Protein AF-A0AAX2S0K4-F1 (afdb_monomer_lite)

Structure (mmCIF, N/CA/C/O backbone):
data_AF-A0AAX2S0K4-F1
#
_entry.id   AF-A0AAX2S0K4-F1
#
loop_
_atom_site.group_PDB
_atom_site.id
_atom_site.type_symbol
_atom_site.label_atom_id
_atom_site.label_alt_id
_atom_site.label_comp_id
_atom_site.label_asym_id
_atom_site.label_entity_id
_atom_site.label_seq_id
_atom_site.pdbx_PDB_ins_code
_atom_site.Cartn_x
_atom_site.Cartn_y
_atom_site.Cartn_z
_atom_site.occupancy
_atom_site.B_iso_or_equiv
_atom_site.auth_seq_id
_atom_site.auth_comp_id
_atom_site.auth_asym_id
_atom_site.auth_atom_id
_atom_site.pdbx_PDB_model_num
ATOM 1 N N . MET A 1 1 ? 5.013 8.449 -5.589 1.00 65.12 1 MET A N 1
ATOM 2 C CA . MET A 1 1 ? 6.060 7.745 -4.816 1.00 65.12 1 MET A CA 1
ATOM 3 C C . MET A 1 1 ? 5.694 6.284 -4.596 1.00 65.12 1 MET A C 1
ATOM 5 O O . MET A 1 1 ? 6.467 5.432 -4.996 1.00 65.12 1 MET A O 1
ATOM 9 N N . LEU A 1 2 ? 4.502 5.982 -4.062 1.00 80.25 2 LEU A N 1
ATOM 10 C CA . LEU A 1 2 ? 4.070 4.595 -3.833 1.00 80.25 2 LEU A CA 1
ATOM 11 C C . LEU A 1 2 ? 3.946 3.739 -5.106 1.00 80.25 2 LEU A C 1
ATOM 13 O O . LEU A 1 2 ? 4.142 2.538 -5.011 1.00 80.25 2 LEU A O 1
ATOM 17 N N . CYS A 1 3 ? 3.745 4.326 -6.294 1.00 84.19 3 CYS A N 1
ATOM 18 C CA . CYS A 1 3 ? 3.736 3.575 -7.560 1.00 84.19 3 CYS A CA 1
ATOM 19 C C . CYS A 1 3 ? 5.020 2.771 -7.805 1.00 84.19 3 CYS A C 1
ATOM 21 O O . CYS A 1 3 ? 4.974 1.762 -8.497 1.00 84.19 3 CYS A O 1
ATOM 23 N N . ALA A 1 4 ? 6.151 3.187 -7.222 1.00 88.62 4 ALA A N 1
ATOM 24 C CA . ALA A 1 4 ? 7.408 2.452 -7.312 1.00 88.62 4 ALA A CA 1
ATOM 25 C C . ALA A 1 4 ? 7.308 1.036 -6.730 1.00 88.62 4 ALA A C 1
ATOM 27 O O . ALA A 1 4 ? 8.080 0.177 -7.136 1.00 88.62 4 ALA A O 1
ATOM 28 N N . ILE A 1 5 ? 6.341 0.770 -5.839 1.00 89.31 5 ILE A N 1
ATOM 29 C CA . ILE A 1 5 ? 6.089 -0.584 -5.345 1.00 89.31 5 ILE A CA 1
ATOM 30 C C . ILE A 1 5 ? 5.730 -1.549 -6.473 1.00 89.31 5 ILE A C 1
ATOM 32 O O . ILE A 1 5 ? 6.006 -2.731 -6.351 1.00 89.31 5 ILE A O 1
ATOM 36 N N . LEU A 1 6 ? 5.109 -1.062 -7.554 1.00 88.88 6 LEU A N 1
ATOM 37 C CA . LEU A 1 6 ? 4.681 -1.892 -8.677 1.00 88.88 6 LEU A CA 1
ATOM 38 C C . LEU A 1 6 ? 5.869 -2.378 -9.509 1.00 88.88 6 LEU A C 1
ATOM 40 O O . LEU A 1 6 ? 5.698 -3.309 -10.280 1.00 88.88 6 LEU A O 1
ATOM 44 N N . SER A 1 7 ? 7.059 -1.809 -9.303 1.00 89.31 7 SER A N 1
ATOM 45 C CA . SER A 1 7 ? 8.316 -2.319 -9.848 1.00 89.31 7 SER A CA 1
ATOM 46 C C . SER A 1 7 ? 8.561 -3.769 -9.429 1.00 89.31 7 SER A C 1
ATOM 48 O O . SER A 1 7 ? 8.190 -4.176 -8.329 1.00 89.31 7 SER A O 1
ATOM 50 N N . ASP A 1 8 ? 9.270 -4.513 -10.269 1.00 89.00 8 ASP A N 1
ATOM 51 C CA . ASP A 1 8 ? 9.814 -5.829 -9.916 1.00 89.00 8 ASP A CA 1
ATOM 52 C C . ASP A 1 8 ? 11.283 -5.748 -9.489 1.00 89.00 8 ASP A C 1
ATOM 54 O O . ASP A 1 8 ? 11.935 -6.761 -9.269 1.00 89.00 8 ASP A O 1
ATOM 58 N N . ASN A 1 9 ? 11.814 -4.532 -9.335 1.00 89.75 9 ASN A N 1
ATOM 59 C CA . ASN A 1 9 ? 13.157 -4.273 -8.838 1.00 89.75 9 ASN A CA 1
ATOM 60 C C . ASN A 1 9 ? 13.122 -3.824 -7.369 1.00 89.75 9 ASN A C 1
ATOM 62 O O . ASN A 1 9 ? 12.701 -2.705 -7.063 1.00 89.75 9 ASN A O 1
ATOM 66 N N . GLU A 1 10 ? 13.643 -4.675 -6.484 1.00 91.25 10 GLU A N 1
ATOM 67 C CA . GLU A 1 10 ? 13.703 -4.453 -5.035 1.00 91.25 10 GLU A CA 1
ATOM 68 C C . GLU A 1 10 ? 14.370 -3.121 -4.658 1.00 91.25 10 GLU A C 1
ATOM 70 O O . GLU A 1 10 ? 13.840 -2.369 -3.845 1.00 91.25 10 GLU A O 1
ATOM 75 N N . SER A 1 11 ? 15.484 -2.768 -5.306 1.00 91.25 11 SER A N 1
ATOM 76 C CA . SER A 1 11 ? 16.217 -1.533 -4.995 1.00 91.25 11 SER A CA 1
ATOM 77 C C . SER A 1 11 ? 15.394 -0.273 -5.279 1.00 91.25 11 SER A C 1
ATOM 79 O O . SER A 1 11 ? 15.467 0.696 -4.523 1.00 91.25 11 SER A O 1
ATOM 81 N N . VAL A 1 12 ? 14.557 -0.294 -6.324 1.00 91.88 12 VAL A N 1
ATOM 82 C CA . VAL A 1 12 ? 13.654 0.816 -6.665 1.00 91.88 12 VAL A CA 1
ATOM 83 C C . VAL A 1 12 ? 12.546 0.936 -5.625 1.00 91.88 12 VAL A C 1
ATOM 85 O O . VAL A 1 12 ? 12.245 2.045 -5.175 1.00 91.88 12 VAL A O 1
ATOM 88 N N . ILE A 1 13 ? 11.966 -0.199 -5.219 1.00 93.94 13 ILE A N 1
ATOM 89 C CA . ILE A 1 13 ? 10.929 -0.244 -4.182 1.00 93.94 13 ILE A CA 1
ATOM 90 C C . ILE A 1 13 ? 11.493 0.309 -2.870 1.00 93.94 13 ILE A C 1
ATOM 92 O O . ILE A 1 13 ? 10.892 1.204 -2.275 1.00 93.94 13 ILE A O 1
ATOM 96 N N . GLU A 1 14 ? 12.660 -0.176 -2.438 1.00 92.62 14 GLU A N 1
ATOM 97 C CA . GLU A 1 14 ? 13.314 0.269 -1.209 1.00 92.62 14 GLU A CA 1
ATOM 98 C C . GLU A 1 14 ? 13.683 1.752 -1.243 1.00 92.62 14 GLU A C 1
ATOM 100 O O . GLU A 1 14 ? 13.409 2.477 -0.283 1.00 92.62 14 GLU A O 1
ATOM 105 N N . ALA A 1 15 ? 14.291 2.218 -2.339 1.00 93.31 15 ALA A N 1
ATOM 106 C CA . ALA A 1 15 ? 14.675 3.615 -2.490 1.00 93.31 15 ALA A CA 1
ATOM 107 C C . ALA A 1 15 ? 13.448 4.523 -2.363 1.00 93.31 15 ALA A C 1
ATOM 109 O O . ALA A 1 15 ? 13.447 5.447 -1.550 1.00 93.31 15 ALA A O 1
ATOM 110 N N . ALA A 1 16 ? 12.369 4.214 -3.086 1.00 92.50 16 ALA A N 1
ATOM 111 C CA . ALA A 1 16 ? 11.129 4.977 -3.016 1.00 92.50 16 ALA A CA 1
ATOM 112 C C . ALA A 1 16 ? 10.448 4.887 -1.642 1.00 92.50 16 ALA A C 1
ATOM 114 O O . ALA A 1 16 ? 9.892 5.879 -1.169 1.00 92.50 16 ALA A O 1
ATOM 115 N N . ALA A 1 17 ? 10.500 3.732 -0.973 1.00 93.62 17 ALA A N 1
ATOM 116 C CA . ALA A 1 17 ? 9.942 3.562 0.365 1.00 93.62 17 ALA A CA 1
ATOM 117 C C . ALA A 1 17 ? 10.702 4.374 1.426 1.00 93.62 17 ALA A C 1
ATOM 119 O O . ALA A 1 17 ? 10.087 4.816 2.393 1.00 93.62 17 ALA A O 1
ATOM 120 N N . ARG A 1 18 ? 12.000 4.637 1.231 1.00 94.19 18 ARG A N 1
ATOM 121 C CA . ARG A 1 18 ? 12.835 5.454 2.132 1.00 94.19 18 ARG A CA 1
ATOM 122 C C . ARG A 1 18 ? 12.837 6.950 1.804 1.00 94.19 18 ARG A C 1
ATOM 124 O O . ARG A 1 18 ? 13.390 7.729 2.573 1.00 94.19 18 ARG A O 1
ATOM 131 N N . MET A 1 19 ? 12.244 7.370 0.687 1.00 93.06 19 MET A N 1
ATOM 132 C CA . MET A 1 19 ? 12.249 8.778 0.286 1.00 93.06 19 MET A CA 1
ATOM 133 C C . MET A 1 19 ? 11.512 9.668 1.295 1.00 93.06 19 MET A C 1
ATOM 135 O O . MET A 1 19 ? 10.329 9.475 1.590 1.00 93.06 19 MET A O 1
ATOM 139 N N . GLU A 1 20 ? 12.202 10.712 1.750 1.00 93.31 20 GLU A N 1
ATOM 140 C CA . GLU A 1 20 ? 11.645 11.771 2.583 1.00 93.31 20 GLU A CA 1
ATOM 141 C C . GLU A 1 20 ? 11.519 13.059 1.769 1.00 93.31 20 GLU A C 1
ATOM 143 O O . GLU A 1 20 ? 12.494 13.747 1.480 1.00 93.31 20 GLU A O 1
ATOM 148 N N . THR A 1 21 ? 10.293 13.391 1.372 1.00 92.06 21 THR A N 1
ATOM 149 C CA . THR A 1 21 ? 9.998 14.684 0.739 1.00 92.06 21 THR A CA 1
ATOM 150 C C . THR A 1 21 ? 9.620 15.709 1.802 1.00 92.06 21 THR A C 1
ATOM 152 O O . THR A 1 21 ? 9.088 15.347 2.852 1.00 92.06 21 THR A O 1
ATOM 155 N N . SER A 1 22 ? 9.800 17.001 1.525 1.00 93.19 22 SER A N 1
ATOM 156 C CA . SER A 1 22 ? 9.366 18.061 2.448 1.00 93.19 22 SER A CA 1
ATOM 157 C C . SER A 1 22 ? 7.874 17.950 2.790 1.00 93.19 22 SER A C 1
ATOM 159 O O . SER A 1 22 ? 7.490 18.115 3.943 1.00 93.19 22 SER A O 1
ATOM 161 N N . ALA A 1 23 ? 7.032 17.591 1.813 1.00 91.06 23 ALA A N 1
ATOM 162 C CA . ALA A 1 23 ? 5.605 17.356 2.034 1.00 91.06 23 ALA A CA 1
ATOM 163 C C . ALA A 1 23 ? 5.341 16.189 3.002 1.00 91.06 23 ALA A C 1
ATOM 165 O O . ALA A 1 23 ? 4.481 16.299 3.877 1.00 91.06 23 ALA A O 1
ATOM 166 N N . LEU A 1 24 ? 6.101 15.092 2.880 1.00 93.50 24 LEU A N 1
ATOM 167 C CA . LEU A 1 24 ? 6.015 13.963 3.804 1.00 93.50 24 LEU A CA 1
ATOM 168 C C . LEU A 1 24 ? 6.423 14.380 5.221 1.00 93.50 24 LEU A C 1
ATOM 170 O O . LEU A 1 24 ? 5.674 14.145 6.165 1.00 93.50 24 LEU A O 1
ATOM 174 N N . LEU A 1 25 ? 7.585 15.021 5.364 1.00 94.44 25 LEU A N 1
ATOM 175 C CA . LEU A 1 25 ? 8.130 15.428 6.661 1.00 94.44 25 LEU A CA 1
ATOM 176 C C . LEU A 1 25 ? 7.194 16.386 7.405 1.00 94.44 25 LEU A C 1
ATOM 178 O O . LEU A 1 25 ? 6.974 16.222 8.603 1.00 94.44 25 LEU A O 1
ATOM 182 N N . ASN A 1 26 ? 6.587 17.328 6.684 1.00 94.56 26 ASN A N 1
ATOM 183 C CA . ASN A 1 26 ? 5.679 18.314 7.264 1.00 94.56 26 ASN A CA 1
ATOM 184 C C . ASN A 1 26 ? 4.331 17.713 7.691 1.00 94.56 26 ASN A C 1
ATOM 186 O O . ASN A 1 26 ? 3.698 18.231 8.607 1.00 94.56 26 ASN A O 1
ATOM 190 N N . GLY A 1 27 ? 3.872 16.645 7.029 1.00 94.69 27 GLY A N 1
ATOM 191 C CA . GLY A 1 27 ? 2.526 16.104 7.229 1.00 94.69 27 GLY A CA 1
ATOM 192 C C . GLY A 1 27 ? 2.447 14.761 7.959 1.00 94.69 27 GLY A C 1
ATOM 193 O O . GLY A 1 27 ? 1.377 14.427 8.468 1.00 94.69 27 GLY A O 1
ATOM 194 N N . ARG A 1 28 ? 3.536 13.980 8.050 1.00 95.06 28 ARG A N 1
ATOM 195 C CA . ARG A 1 28 ? 3.484 12.583 8.537 1.00 95.06 28 ARG A CA 1
ATOM 196 C C . ARG A 1 28 ? 2.983 12.412 9.976 1.00 95.06 28 ARG A C 1
ATOM 198 O O . ARG A 1 28 ? 2.498 11.339 10.314 1.00 95.06 28 ARG A O 1
ATOM 205 N N . ASN A 1 29 ? 3.066 13.463 10.793 1.00 94.31 29 ASN A N 1
ATOM 206 C CA . ASN A 1 29 ? 2.627 13.447 12.192 1.00 94.31 29 ASN A CA 1
ATOM 207 C C . ASN A 1 29 ? 1.140 13.801 12.381 1.00 94.31 29 ASN A C 1
ATOM 209 O O . ASN A 1 29 ? 0.615 13.623 13.478 1.00 94.31 29 ASN A O 1
ATOM 213 N N . ASP A 1 30 ? 0.452 14.301 11.348 1.00 97.06 30 ASP A N 1
ATOM 214 C CA . ASP A 1 30 ? -1.002 14.484 11.384 1.00 97.06 30 ASP A CA 1
ATOM 215 C C . ASP A 1 30 ? -1.685 13.218 10.844 1.00 97.06 30 ASP A C 1
ATOM 217 O O . ASP A 1 30 ? -1.669 13.004 9.631 1.00 97.06 30 ASP A O 1
ATOM 221 N N . PRO A 1 31 ? -2.327 12.384 11.687 1.00 96.12 31 PRO A N 1
ATOM 222 C CA . PRO A 1 31 ? -2.884 11.101 11.261 1.00 96.12 31 PRO A CA 1
ATOM 223 C C . PRO A 1 31 ? -3.965 11.215 10.177 1.00 96.12 31 PRO A C 1
ATOM 225 O O . PRO A 1 31 ? -4.221 10.220 9.491 1.00 96.12 31 PRO A O 1
ATOM 228 N N . LYS A 1 32 ? -4.575 12.398 10.005 1.00 96.31 32 LYS A N 1
ATOM 229 C CA . LYS A 1 32 ? -5.594 12.681 8.981 1.00 96.31 32 LYS A CA 1
ATOM 230 C C . LYS A 1 32 ? -5.002 13.105 7.637 1.00 96.31 32 LYS A C 1
ATOM 232 O O . LYS A 1 32 ? -5.736 13.175 6.654 1.00 96.31 32 LYS A O 1
ATOM 237 N N . SER A 1 33 ? -3.714 13.430 7.587 1.00 96.25 33 SER A N 1
ATOM 238 C CA . SER A 1 33 ? -3.092 13.956 6.379 1.00 96.25 33 SER A CA 1
ATOM 239 C C . SER A 1 33 ? -2.813 12.849 5.357 1.00 96.25 33 SER A C 1
ATOM 241 O O . SER A 1 33 ? -2.520 11.698 5.698 1.00 96.25 33 SER A O 1
ATOM 243 N N . ALA A 1 34 ? -2.827 13.218 4.074 1.00 92.88 34 ALA A N 1
ATOM 244 C CA . ALA A 1 34 ? -2.405 12.324 2.996 1.00 92.88 34 ALA A CA 1
ATOM 245 C C . ALA A 1 34 ? -0.934 11.890 3.150 1.00 92.88 34 ALA A C 1
ATOM 247 O O . ALA A 1 34 ? -0.586 10.755 2.834 1.00 92.88 34 ALA A O 1
ATOM 248 N N . ALA A 1 35 ? -0.081 12.766 3.694 1.00 95.50 35 ALA A N 1
ATOM 249 C CA . ALA A 1 35 ? 1.315 12.457 3.988 1.00 95.50 35 ALA A CA 1
ATOM 250 C C . ALA A 1 35 ? 1.447 11.359 5.053 1.00 95.50 35 ALA A C 1
ATOM 252 O O . ALA A 1 35 ? 2.238 10.438 4.878 1.00 95.50 35 ALA A O 1
ATOM 253 N N . ALA A 1 36 ? 0.648 11.398 6.122 1.00 96.44 36 ALA A N 1
ATOM 254 C CA . ALA A 1 36 ? 0.649 10.344 7.132 1.00 96.44 36 ALA A CA 1
ATOM 255 C C . ALA A 1 36 ? 0.092 9.023 6.587 1.00 96.44 36 ALA A C 1
ATOM 257 O O . ALA A 1 36 ? 0.598 7.957 6.931 1.00 96.44 36 ALA A O 1
ATOM 258 N N . PHE A 1 37 ? -0.915 9.074 5.708 1.00 95.38 37 PHE A N 1
ATOM 259 C CA . PHE A 1 37 ? -1.407 7.881 5.014 1.00 95.38 37 PHE A CA 1
ATOM 260 C C . PHE A 1 37 ? -0.331 7.254 4.121 1.00 95.38 37 PHE A C 1
ATOM 262 O O . PHE A 1 37 ? -0.076 6.054 4.212 1.00 95.38 37 PHE A O 1
ATOM 269 N N . GLN A 1 38 ? 0.377 8.073 3.341 1.00 95.19 38 GLN A N 1
ATOM 270 C CA . GLN A 1 38 ? 1.526 7.631 2.554 1.00 95.19 38 GLN A CA 1
ATOM 271 C C . GLN A 1 38 ? 2.646 7.061 3.438 1.00 95.19 38 GLN A C 1
ATOM 273 O O . GLN A 1 38 ? 3.227 6.031 3.098 1.00 95.19 38 GLN A O 1
ATOM 278 N N . TYR A 1 39 ? 2.929 7.696 4.578 1.00 97.38 39 TYR A N 1
ATOM 279 C CA . TYR A 1 39 ? 3.960 7.244 5.510 1.00 97.38 39 TYR A CA 1
ATOM 280 C C . TYR A 1 39 ? 3.659 5.847 6.064 1.00 97.38 39 TYR A C 1
ATOM 282 O O . TYR A 1 39 ? 4.543 4.996 6.096 1.00 97.38 39 TYR A O 1
ATOM 290 N N . ARG A 1 40 ? 2.397 5.553 6.407 1.00 97.88 40 ARG A N 1
ATOM 291 C CA . ARG A 1 40 ? 1.986 4.206 6.846 1.00 97.88 40 ARG A CA 1
ATOM 292 C C . ARG A 1 40 ? 2.265 3.139 5.784 1.00 97.88 40 ARG A C 1
ATOM 294 O O . ARG A 1 40 ? 2.760 2.068 6.123 1.00 97.88 40 ARG A O 1
ATOM 301 N N . PHE A 1 41 ? 2.038 3.441 4.505 1.00 97.69 41 PHE A N 1
ATOM 302 C CA . PHE A 1 41 ? 2.430 2.538 3.419 1.00 97.69 41 PHE A CA 1
ATOM 303 C C . PHE A 1 41 ? 3.946 2.366 3.304 1.00 97.69 41 PHE A C 1
ATOM 305 O O . PHE A 1 41 ? 4.405 1.242 3.131 1.00 97.69 41 PHE A O 1
ATOM 312 N N . GLN A 1 42 ? 4.737 3.435 3.445 1.00 97.44 42 GLN A N 1
ATOM 313 C CA . GLN A 1 42 ? 6.201 3.325 3.462 1.00 97.44 42 GLN A CA 1
ATOM 314 C C . GLN A 1 42 ? 6.684 2.397 4.585 1.00 97.44 42 GLN A C 1
ATOM 316 O O . GLN A 1 42 ? 7.51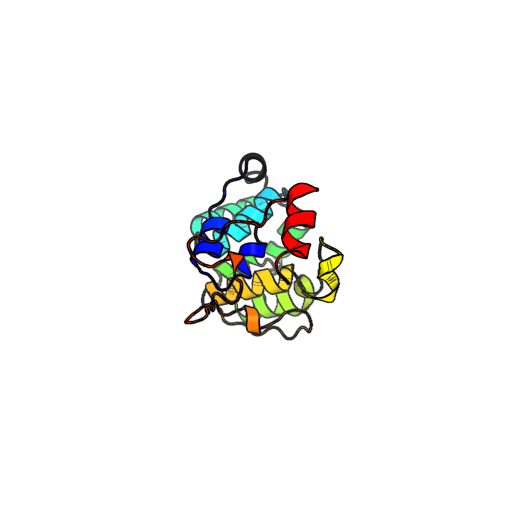0 1.520 4.344 1.00 97.44 42 GLN A O 1
ATOM 321 N N . LEU A 1 43 ? 6.132 2.542 5.793 1.00 98.00 43 LEU A N 1
ATOM 322 C CA . LEU A 1 43 ? 6.450 1.676 6.931 1.00 98.00 43 LEU A CA 1
ATOM 323 C C . LEU A 1 43 ? 6.048 0.220 6.676 1.00 98.00 43 LEU A C 1
ATOM 325 O O . LEU A 1 43 ? 6.837 -0.686 6.948 1.00 98.00 43 LEU A O 1
ATOM 329 N N . ALA A 1 44 ? 4.861 0.001 6.101 1.00 98.25 44 ALA A N 1
ATOM 330 C CA . ALA A 1 44 ? 4.384 -1.326 5.728 1.00 98.25 44 ALA A CA 1
ATOM 331 C C . ALA A 1 44 ? 5.323 -2.006 4.718 1.00 98.25 44 ALA A C 1
ATOM 333 O O . ALA A 1 44 ? 5.696 -3.160 4.932 1.00 98.25 44 ALA A O 1
ATOM 334 N N . ILE A 1 45 ? 5.757 -1.281 3.678 1.00 97.00 45 ILE A N 1
ATOM 335 C CA . ILE A 1 45 ? 6.713 -1.758 2.664 1.00 97.00 45 ILE A CA 1
ATOM 336 C C . ILE A 1 45 ? 8.070 -2.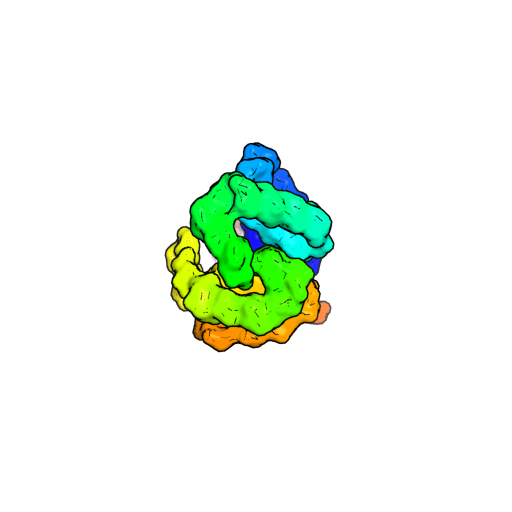094 3.294 1.00 97.00 45 ILE A C 1
ATOM 338 O O . ILE A 1 45 ? 8.669 -3.105 2.940 1.00 97.00 45 ILE A O 1
ATOM 342 N N . MET A 1 46 ? 8.548 -1.264 4.226 1.00 96.31 46 MET A N 1
ATOM 343 C CA . MET A 1 46 ? 9.851 -1.430 4.881 1.00 96.31 46 MET A CA 1
ATOM 344 C C . MET A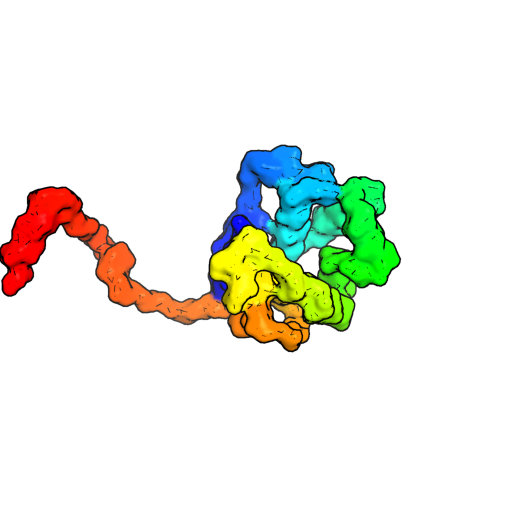 1 46 ? 9.874 -2.465 6.014 1.00 96.31 46 MET A C 1
ATOM 346 O O . MET A 1 46 ? 10.937 -2.698 6.583 1.00 96.31 46 MET A O 1
ATOM 350 N N . GLY A 1 47 ? 8.739 -3.052 6.405 1.00 96.94 47 GLY A N 1
ATOM 351 C CA . GLY A 1 47 ? 8.721 -3.976 7.546 1.00 96.94 47 GLY A CA 1
ATOM 352 C C . GLY A 1 47 ? 8.831 -3.298 8.918 1.00 96.94 47 GLY A C 1
ATOM 353 O O . GLY A 1 47 ? 9.166 -3.954 9.900 1.00 96.94 47 GLY A O 1
ATOM 354 N N . LYS A 1 48 ? 8.593 -1.984 9.009 1.00 98.19 48 LYS A N 1
ATOM 355 C CA . LYS A 1 48 ? 8.771 -1.198 10.242 1.00 98.19 48 LYS A CA 1
ATOM 356 C C . LYS A 1 48 ? 7.539 -1.278 11.144 1.00 98.19 48 LYS A C 1
ATOM 358 O O . LYS A 1 48 ? 6.843 -0.289 11.367 1.00 98.19 48 LYS A O 1
ATOM 363 N N . ASP A 1 49 ? 7.270 -2.470 11.657 1.00 98.50 49 ASP A N 1
ATOM 364 C CA . ASP A 1 49 ? 5.993 -2.792 12.304 1.00 98.50 49 ASP A CA 1
ATOM 365 C C . ASP A 1 49 ? 5.742 -2.015 13.597 1.00 98.50 49 ASP A C 1
ATOM 367 O O . ASP A 1 49 ? 4.628 -1.561 13.825 1.00 98.50 49 ASP A O 1
ATOM 371 N N . GLN A 1 50 ? 6.776 -1.783 14.411 1.00 98.50 50 GLN A N 1
ATOM 372 C CA . GLN A 1 50 ? 6.640 -0.990 15.640 1.00 98.50 50 GLN A CA 1
ATOM 373 C C . GLN A 1 50 ? 6.264 0.470 15.344 1.00 98.50 50 GLN A C 1
ATOM 375 O O . GLN A 1 50 ? 5.395 1.043 16.000 1.00 98.50 50 GLN A O 1
ATOM 380 N N . GLU A 1 51 ? 6.896 1.069 14.331 1.00 98.38 51 GLU A N 1
ATOM 381 C CA . GLU A 1 51 ? 6.579 2.430 13.886 1.00 98.38 51 GLU A CA 1
ATOM 382 C C . GLU A 1 51 ? 5.173 2.485 13.264 1.00 98.38 51 GLU A C 1
ATOM 384 O O . GLU A 1 51 ? 4.437 3.455 13.465 1.00 98.38 51 GLU A O 1
ATOM 389 N N . LEU A 1 52 ? 4.783 1.440 12.525 1.00 98.69 52 LEU A N 1
ATOM 390 C CA . LEU A 1 52 ? 3.459 1.336 11.920 1.00 98.69 52 LEU A CA 1
ATOM 391 C C . LEU A 1 52 ? 2.366 1.204 12.986 1.00 98.69 52 LEU A C 1
ATOM 393 O O . LEU A 1 52 ? 1.371 1.922 12.906 1.00 98.69 52 LEU A O 1
ATOM 397 N N . GLU A 1 53 ? 2.566 0.366 14.004 1.00 98.69 53 GLU A N 1
ATOM 398 C CA . GLU A 1 53 ? 1.643 0.217 15.134 1.00 98.69 53 GLU A CA 1
ATOM 399 C C . GLU A 1 53 ? 1.451 1.553 15.863 1.00 98.69 53 GLU A C 1
ATOM 401 O O . GLU A 1 53 ? 0.321 1.988 16.080 1.00 98.69 53 GLU A O 1
ATOM 406 N N . ALA A 1 54 ? 2.535 2.290 16.134 1.00 98.44 54 ALA A N 1
ATOM 407 C CA . ALA A 1 54 ? 2.443 3.624 16.729 1.00 98.44 54 ALA A CA 1
ATOM 408 C C . ALA A 1 54 ? 1.612 4.599 15.869 1.00 98.44 54 ALA A C 1
ATOM 410 O O . ALA A 1 54 ? 0.826 5.392 16.394 1.00 98.44 54 ALA A O 1
ATOM 411 N N . CYS A 1 55 ? 1.729 4.521 14.539 1.00 98.31 55 CYS A N 1
ATOM 412 C CA . CYS A 1 55 ? 0.884 5.305 13.639 1.00 98.31 55 CYS A CA 1
ATOM 413 C C . CYS A 1 55 ? -0.592 4.877 13.709 1.00 98.31 55 CYS A C 1
ATOM 415 O O . CYS A 1 55 ? -1.473 5.738 13.679 1.00 98.31 55 CYS A O 1
ATOM 417 N N . ILE A 1 56 ? -0.877 3.573 13.796 1.00 98.50 56 ILE A N 1
ATOM 418 C CA . ILE A 1 56 ? -2.242 3.041 13.946 1.00 98.50 56 ILE A CA 1
ATOM 419 C C . ILE A 1 56 ? -2.860 3.535 15.260 1.00 98.50 56 ILE A C 1
ATOM 421 O O . ILE A 1 56 ? -4.010 3.977 15.251 1.00 98.50 56 ILE A O 1
ATOM 425 N N . GLU A 1 57 ? -2.101 3.556 16.358 1.00 98.38 57 GLU A N 1
ATOM 426 C CA . GLU A 1 57 ? -2.544 4.114 17.642 1.00 98.38 57 GLU A CA 1
ATOM 427 C C . GLU A 1 57 ? -2.952 5.588 17.536 1.00 98.38 57 GLU A C 1
ATOM 429 O O . GLU A 1 57 ? -4.006 5.992 18.041 1.00 98.38 57 GLU A O 1
ATOM 434 N N . GLU A 1 58 ? -2.166 6.414 16.844 1.00 98.31 58 GLU A N 1
ATOM 435 C CA . GLU A 1 58 ? -2.526 7.821 16.647 1.00 98.31 58 GLU A CA 1
ATOM 436 C C . GLU A 1 58 ? -3.742 7.988 15.726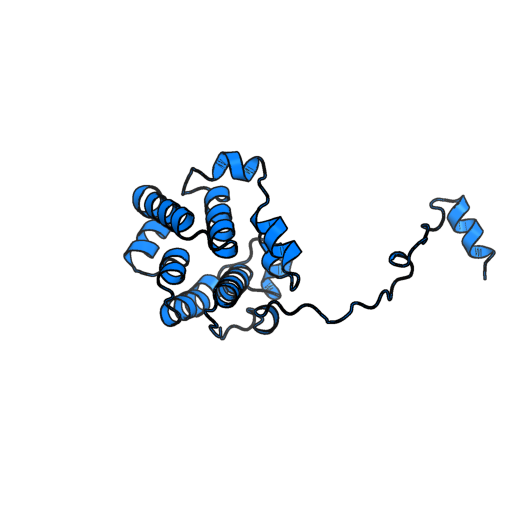 1.00 98.31 58 GLU A C 1
ATOM 438 O O . GLU A 1 58 ? -4.579 8.862 15.973 1.00 98.31 58 GLU A O 1
ATOM 443 N N . VAL A 1 59 ? -3.922 7.120 14.723 1.00 98.31 59 VAL A N 1
ATOM 444 C CA . VAL A 1 59 ? -5.154 7.085 13.916 1.00 98.31 59 VAL A CA 1
ATOM 445 C C . VAL A 1 59 ? -6.353 6.684 14.778 1.00 98.31 59 VAL A C 1
ATOM 447 O O . VAL A 1 59 ? -7.391 7.342 14.699 1.00 98.31 59 VAL A O 1
ATOM 450 N N . ARG A 1 60 ? -6.216 5.688 15.660 1.00 98.06 60 ARG A N 1
ATOM 451 C CA . ARG A 1 60 ? -7.284 5.259 16.577 1.00 98.06 60 ARG A CA 1
ATOM 452 C C . ARG A 1 60 ? -7.749 6.402 17.481 1.00 98.06 60 ARG A C 1
ATOM 454 O O . ARG A 1 60 ? -8.947 6.547 17.707 1.00 98.06 60 ARG A O 1
ATOM 461 N N . LYS A 1 61 ? -6.831 7.253 17.953 1.00 97.56 61 LYS A N 1
ATOM 462 C CA . LYS A 1 61 ? -7.149 8.402 18.823 1.00 97.56 61 LYS A CA 1
ATOM 463 C C . LYS A 1 61 ? -7.653 9.623 18.048 1.00 97.56 61 LYS A C 1
ATOM 465 O O . LYS A 1 61 ? -8.620 10.262 18.457 1.00 97.56 61 LYS A O 1
ATOM 470 N N . LYS A 1 62 ? -6.977 9.985 16.953 1.00 97.56 62 LYS A N 1
ATOM 471 C CA . LYS A 1 62 ? -7.083 11.310 16.309 1.00 97.56 62 LYS A CA 1
ATOM 472 C C . LYS A 1 62 ? -7.320 11.261 14.798 1.00 97.56 62 LYS A C 1
ATOM 474 O O . LYS A 1 62 ? -7.438 12.321 14.191 1.00 97.56 62 LYS A O 1
ATOM 479 N N . GLY A 1 63 ? -7.403 10.081 14.186 1.00 97.19 63 GLY A N 1
ATOM 480 C CA . GLY A 1 63 ? -7.628 9.903 12.747 1.00 97.19 63 GLY A CA 1
ATOM 481 C C . GLY A 1 63 ? -8.989 10.412 12.271 1.00 97.19 63 GLY A C 1
ATOM 482 O O . GLY A 1 63 ? -9.733 11.058 13.016 1.00 97.19 63 GLY A O 1
ATOM 483 N N . THR A 1 64 ? -9.354 10.140 11.019 1.00 97.25 64 THR A N 1
ATOM 484 C CA . THR A 1 64 ? -10.691 10.501 10.523 1.00 97.25 64 THR A CA 1
ATOM 485 C C . THR A 1 64 ? -11.772 9.642 11.193 1.00 97.25 64 THR A C 1
ATOM 487 O O . THR A 1 64 ? -11.484 8.598 11.777 1.00 97.25 64 THR A O 1
ATOM 490 N N . LYS A 1 65 ? -13.046 10.064 11.139 1.00 97.50 65 LYS A N 1
ATOM 491 C CA . LYS A 1 65 ? -14.151 9.240 11.670 1.00 97.50 65 LYS A CA 1
ATOM 492 C C . LYS A 1 65 ? -14.208 7.874 10.971 1.00 97.50 65 LYS A C 1
ATOM 494 O O . LYS A 1 65 ? -14.428 6.872 11.642 1.00 97.50 65 LYS A O 1
ATOM 499 N N . ALA A 1 66 ? -13.993 7.854 9.655 1.00 95.75 66 ALA A N 1
ATOM 500 C CA . ALA A 1 66 ? -14.004 6.638 8.852 1.00 95.75 66 ALA A CA 1
ATOM 501 C C . ALA A 1 66 ? -12.870 5.684 9.249 1.00 95.75 66 ALA A C 1
ATOM 503 O O . ALA A 1 66 ? -13.136 4.508 9.472 1.00 95.75 66 ALA A O 1
ATOM 504 N N . ASP A 1 67 ? -11.646 6.193 9.421 1.00 96.94 67 ASP A N 1
ATOM 505 C CA . ASP A 1 67 ? -10.503 5.357 9.814 1.00 96.94 67 ASP A CA 1
ATOM 506 C C . ASP A 1 67 ? -10.689 4.772 11.213 1.00 96.94 67 ASP A C 1
ATOM 508 O O . ASP A 1 67 ? -10.485 3.580 11.424 1.00 96.94 67 ASP A O 1
ATOM 512 N N . ARG A 1 68 ? -11.138 5.589 12.176 1.00 98.19 68 ARG A N 1
ATOM 513 C CA . ARG A 1 68 ? -11.409 5.106 13.539 1.00 98.19 68 ARG A CA 1
ATOM 514 C C . ARG A 1 68 ? -12.486 4.024 13.553 1.00 98.19 68 ARG A C 1
ATOM 516 O O . ARG A 1 68 ? -12.349 3.049 14.287 1.00 98.19 68 ARG A O 1
ATOM 523 N N . GLN A 1 69 ? -13.532 4.179 12.739 1.00 98.06 69 GLN A N 1
ATOM 524 C CA . GLN A 1 69 ? -14.574 3.163 12.608 1.00 98.06 69 GLN A CA 1
ATOM 525 C C . GLN A 1 69 ? -14.030 1.885 11.964 1.00 98.06 69 GLN A C 1
ATOM 527 O O . GLN A 1 69 ? -14.303 0.804 12.471 1.00 98.06 69 GLN A O 1
ATOM 532 N N . ALA A 1 70 ? -13.227 2.001 10.902 1.00 97.31 70 ALA A N 1
ATOM 533 C CA . ALA A 1 70 ? -12.594 0.853 10.260 1.00 97.31 70 ALA A CA 1
ATOM 534 C C . ALA A 1 70 ? -11.706 0.081 11.249 1.00 97.31 70 ALA A C 1
ATOM 536 O O . ALA A 1 70 ? -11.799 -1.138 11.319 1.00 97.31 70 ALA A O 1
ATOM 537 N N . ILE A 1 71 ? -10.919 0.776 12.080 1.00 97.94 71 ILE A N 1
ATOM 538 C CA . ILE A 1 71 ? -10.126 0.140 13.146 1.00 97.94 71 ILE A CA 1
ATOM 539 C C . ILE A 1 71 ? -11.038 -0.588 14.139 1.00 97.94 71 ILE A C 1
ATOM 541 O O . ILE A 1 71 ? -10.791 -1.749 14.452 1.00 97.94 71 ILE A O 1
ATOM 545 N N . SER A 1 72 ? -12.100 0.066 14.619 1.00 97.62 72 SER A N 1
ATOM 546 C CA . SER A 1 72 ? -13.033 -0.538 15.581 1.00 97.62 72 SER A CA 1
ATOM 547 C C . SER A 1 72 ? -13.775 -1.754 15.022 1.00 97.62 72 SER A C 1
ATOM 549 O O . SER A 1 72 ? -14.139 -2.637 15.791 1.00 97.62 72 SER A O 1
ATOM 551 N N . ASN A 1 73 ? -14.017 -1.786 13.713 1.00 97.31 73 ASN A N 1
ATOM 552 C CA . ASN A 1 73 ? -14.688 -2.891 13.034 1.00 97.31 73 ASN A CA 1
ATOM 553 C C . ASN A 1 73 ? -13.739 -4.050 12.685 1.00 97.31 73 ASN A C 1
ATOM 555 O O . ASN A 1 73 ? -14.207 -5.079 12.212 1.00 97.31 73 ASN A O 1
ATOM 559 N N . GLY A 1 74 ? -12.422 -3.888 12.864 1.00 96.75 74 GLY A N 1
ATOM 560 C CA . GLY A 1 74 ? -11.436 -4.850 12.360 1.00 96.75 74 GLY A CA 1
ATOM 561 C C . GLY A 1 74 ? -11.261 -4.806 10.836 1.00 96.75 74 GLY A C 1
ATOM 562 O O . GLY A 1 74 ? -10.797 -5.764 10.240 1.00 96.75 74 GLY A O 1
ATOM 563 N N . GLU A 1 75 ? -11.613 -3.694 10.191 1.00 96.50 75 GLU A N 1
ATOM 564 C CA . GLU A 1 75 ? -11.605 -3.505 8.731 1.00 96.50 75 GLU A CA 1
ATOM 565 C C . GLU A 1 75 ? -10.533 -2.493 8.288 1.00 96.50 75 GLU A C 1
ATOM 567 O O . GLU A 1 75 ? -10.669 -1.822 7.263 1.00 96.50 75 GLU A O 1
ATOM 572 N N . TYR A 1 76 ? -9.475 -2.317 9.083 1.00 98.38 76 TYR A N 1
ATOM 573 C CA . TYR A 1 76 ? -8.390 -1.387 8.776 1.00 98.38 76 TYR A CA 1
ATOM 574 C C . TYR A 1 76 ? -7.173 -2.139 8.239 1.00 98.38 76 TYR A C 1
ATOM 576 O O . TYR A 1 76 ? -6.566 -2.931 8.959 1.00 98.38 76 TYR A O 1
ATOM 584 N N . PHE A 1 77 ? -6.798 -1.858 6.986 1.00 98.69 77 PHE A N 1
ATOM 585 C CA . PHE A 1 77 ? -5.752 -2.582 6.250 1.00 98.69 77 PHE A CA 1
ATOM 586 C C . PHE A 1 77 ? -4.464 -2.778 7.060 1.00 98.69 77 PHE A C 1
ATOM 588 O O . PHE A 1 77 ? -3.989 -3.900 7.201 1.00 98.69 77 PHE A O 1
ATOM 595 N N . PHE A 1 78 ? -3.920 -1.707 7.647 1.00 98.69 78 PHE A N 1
ATOM 596 C CA . PHE A 1 78 ? -2.656 -1.791 8.385 1.00 98.69 78 PHE A CA 1
ATOM 597 C C . PHE A 1 78 ? -2.763 -2.657 9.648 1.00 98.69 78 PHE A C 1
ATOM 599 O O . PHE A 1 78 ? -1.815 -3.363 9.976 1.00 98.69 78 PHE A O 1
ATOM 606 N N . SER A 1 79 ? -3.914 -2.651 10.329 1.00 98.69 79 SER A N 1
ATOM 607 C CA . SER A 1 79 ? -4.151 -3.518 11.491 1.00 98.69 79 SER A CA 1
ATOM 608 C C . SER A 1 79 ? -4.232 -4.987 11.079 1.00 98.69 79 SER A C 1
ATOM 610 O O . SER A 1 79 ? -3.605 -5.835 11.708 1.00 98.69 79 SER A O 1
ATOM 612 N N . LEU A 1 80 ? -4.941 -5.284 9.987 1.00 98.81 80 LEU A N 1
ATOM 613 C CA . LEU A 1 80 ? -5.030 -6.635 9.425 1.00 98.81 80 LEU A CA 1
ATOM 614 C C . LEU A 1 80 ? -3.666 -7.143 8.936 1.00 98.81 80 LEU A C 1
ATOM 616 O O . LEU A 1 80 ? -3.329 -8.309 9.138 1.00 98.81 80 LEU A O 1
ATOM 620 N N . LEU A 1 81 ? -2.856 -6.259 8.344 1.00 98.81 81 LEU A N 1
ATOM 621 C CA . LEU A 1 81 ? -1.505 -6.571 7.884 1.00 98.81 81 LEU A CA 1
ATOM 622 C C . LEU A 1 81 ? -0.595 -6.989 9.044 1.00 98.81 81 LEU A C 1
ATOM 624 O O . LEU A 1 81 ? 0.073 -8.018 8.947 1.00 98.81 81 LEU A O 1
ATOM 628 N N . LEU A 1 82 ? -0.588 -6.223 10.142 1.00 98.75 82 LEU A N 1
ATOM 629 C CA . LEU A 1 82 ? 0.206 -6.544 11.335 1.00 98.75 82 LEU A CA 1
ATOM 630 C C . LEU A 1 82 ? -0.292 -7.812 12.039 1.00 98.75 82 LEU A C 1
ATOM 632 O O . LEU A 1 82 ? 0.518 -8.612 12.503 1.00 98.75 82 LEU A O 1
ATOM 636 N N . ALA A 1 83 ? -1.606 -8.050 12.040 1.00 98.50 83 ALA A N 1
ATOM 637 C CA . ALA A 1 83 ? -2.201 -9.295 12.525 1.00 98.50 83 ALA A CA 1
ATOM 638 C C . ALA A 1 83 ? -1.953 -10.502 11.597 1.00 98.50 83 ALA A C 1
ATOM 640 O O . ALA A 1 83 ? -2.254 -11.634 11.971 1.00 98.50 83 ALA A O 1
ATOM 641 N N . ARG A 1 84 ? -1.414 -10.271 10.390 1.00 98.38 84 ARG A N 1
ATOM 642 C CA . ARG A 1 84 ? -1.266 -11.263 9.312 1.00 98.38 84 ARG A CA 1
ATOM 643 C C . ARG A 1 84 ? -2.582 -11.966 8.948 1.00 98.38 84 ARG A C 1
ATOM 645 O O . ARG A 1 84 ? -2.572 -13.129 8.543 1.00 98.38 84 ARG A O 1
ATOM 652 N N . ASP A 1 85 ? -3.708 -11.268 9.067 1.00 98.69 85 ASP A N 1
ATOM 653 C CA . ASP A 1 85 ? -5.034 -11.817 8.778 1.00 98.69 85 ASP A CA 1
ATOM 654 C C . ASP A 1 85 ? -5.285 -11.872 7.264 1.00 98.69 85 ASP A C 1
ATOM 656 O O . ASP A 1 85 ? -5.841 -10.955 6.660 1.00 98.69 85 ASP A O 1
ATOM 660 N N . ALA A 1 86 ? -4.853 -12.966 6.635 1.00 98.50 86 ALA A N 1
ATOM 661 C CA . ALA A 1 86 ? -4.992 -13.175 5.196 1.00 98.50 86 ALA A CA 1
ATOM 662 C C . ALA A 1 86 ? -6.457 -13.130 4.721 1.00 98.50 86 ALA A C 1
ATOM 664 O O . ALA A 1 86 ? -6.739 -12.590 3.650 1.00 98.50 86 ALA A O 1
ATOM 665 N N . ALA A 1 87 ? -7.392 -13.667 5.510 1.00 98.31 87 ALA A N 1
ATOM 666 C CA . ALA A 1 87 ? -8.806 -13.699 5.146 1.00 98.31 87 ALA A CA 1
ATOM 667 C C . ALA A 1 87 ? -9.429 -12.299 5.226 1.00 98.31 87 ALA A C 1
ATOM 669 O O . ALA A 1 87 ? -10.117 -11.878 4.292 1.00 98.31 87 ALA A O 1
ATOM 670 N N . GLY A 1 88 ? -9.142 -11.562 6.303 1.00 98.44 88 GLY A N 1
ATOM 671 C CA . GLY A 1 88 ? -9.576 -10.179 6.475 1.00 98.44 88 GLY A CA 1
ATOM 672 C C . GLY A 1 88 ? -8.992 -9.247 5.413 1.00 98.44 88 GLY A C 1
ATOM 673 O O . GLY A 1 88 ? -9.731 -8.464 4.818 1.00 98.44 88 GLY A O 1
ATOM 674 N N . LEU A 1 89 ? -7.694 -9.372 5.109 1.00 98.75 89 LEU A N 1
ATOM 675 C CA . LEU A 1 89 ? -7.027 -8.607 4.048 1.00 98.75 89 LEU A CA 1
ATOM 676 C C . LEU A 1 89 ? -7.681 -8.849 2.687 1.00 98.75 89 LEU A C 1
ATOM 678 O O . LEU A 1 89 ? -8.063 -7.893 2.013 1.00 98.75 89 LEU A O 1
ATOM 682 N N . ARG A 1 90 ? -7.864 -10.120 2.309 1.00 98.56 90 ARG A N 1
ATOM 683 C CA . ARG A 1 90 ? -8.517 -10.488 1.050 1.00 98.56 90 ARG A CA 1
ATOM 684 C C . ARG A 1 90 ? -9.921 -9.895 0.958 1.00 98.56 90 ARG A C 1
ATOM 686 O O . ARG A 1 90 ? -10.240 -9.223 -0.019 1.00 98.56 90 ARG A O 1
ATOM 693 N N . ALA A 1 91 ? -10.739 -10.100 1.990 1.00 98.00 91 ALA A N 1
ATOM 694 C CA . ALA A 1 91 ? -12.116 -9.622 2.007 1.00 98.00 91 ALA A CA 1
ATOM 695 C C . ALA A 1 91 ? -12.205 -8.089 1.933 1.00 98.00 91 ALA A C 1
ATOM 697 O O . ALA A 1 91 ? -13.063 -7.564 1.221 1.00 98.00 91 ALA A O 1
ATOM 698 N N . LEU A 1 92 ? -11.330 -7.374 2.648 1.00 98.31 92 LEU A N 1
ATOM 699 C CA . LEU A 1 92 ? -11.267 -5.913 2.620 1.00 98.31 92 LEU A CA 1
ATOM 700 C C . LEU A 1 92 ? -10.894 -5.397 1.225 1.00 98.31 92 LEU A C 1
ATOM 702 O O . LEU A 1 92 ? -11.537 -4.473 0.713 1.00 98.31 92 LEU A O 1
ATOM 706 N N . ILE A 1 93 ? -9.880 -6.006 0.606 1.00 98.31 93 ILE A N 1
ATOM 707 C CA . ILE A 1 93 ? -9.396 -5.600 -0.711 1.00 98.31 93 ILE A CA 1
ATOM 708 C C . ILE A 1 93 ? -10.466 -5.864 -1.774 1.00 98.31 93 ILE A C 1
ATOM 710 O O . ILE A 1 93 ? -10.902 -4.911 -2.416 1.00 98.31 93 ILE A O 1
ATOM 714 N N . GLU A 1 94 ? -10.954 -7.100 -1.913 1.00 97.12 94 GLU A N 1
ATOM 715 C CA . GLU A 1 94 ? -11.934 -7.480 -2.947 1.00 97.12 94 GLU A CA 1
ATOM 716 C C . GLU A 1 94 ? -13.234 -6.668 -2.849 1.00 97.12 94 GLU A C 1
ATOM 718 O O . GLU A 1 94 ? -13.743 -6.159 -3.849 1.00 97.12 94 GLU A O 1
ATOM 723 N N . LYS A 1 95 ? -13.784 -6.509 -1.638 1.00 94.81 95 LYS A N 1
ATOM 724 C CA . LYS A 1 95 ? -15.106 -5.885 -1.463 1.00 94.81 95 LYS A CA 1
ATOM 725 C C . LYS A 1 95 ? -15.057 -4.366 -1.499 1.00 94.81 95 LYS A C 1
ATOM 727 O O . LYS A 1 95 ? -16.039 -3.737 -1.892 1.00 94.81 95 LYS A O 1
ATOM 732 N N . ARG A 1 96 ? -13.953 -3.757 -1.060 1.00 95.50 96 ARG A N 1
ATOM 733 C CA . ARG A 1 96 ? -13.901 -2.311 -0.819 1.00 95.50 96 ARG A CA 1
ATOM 734 C C . ARG A 1 96 ? -12.758 -1.638 -1.552 1.00 95.50 96 ARG A C 1
ATOM 736 O O . ARG A 1 96 ? -13.020 -0.781 -2.390 1.00 95.50 96 ARG A O 1
ATOM 743 N N . HIS A 1 97 ? -11.513 -1.972 -1.228 1.00 96.00 97 HIS A N 1
ATOM 744 C CA . HIS A 1 97 ? -10.375 -1.165 -1.675 1.00 96.00 97 HIS A CA 1
ATOM 745 C C . HIS A 1 97 ? -10.075 -1.328 -3.168 1.00 96.00 97 HIS A C 1
ATOM 747 O O . HIS A 1 97 ? -9.675 -0.357 -3.809 1.00 96.00 97 HIS A O 1
ATOM 753 N N . ALA A 1 98 ? -10.370 -2.495 -3.746 1.00 95.25 98 ALA A N 1
ATOM 754 C CA . ALA A 1 98 ? -10.266 -2.726 -5.181 1.00 95.25 98 ALA A CA 1
ATOM 755 C C . ALA A 1 98 ? -11.271 -1.881 -5.997 1.00 95.25 98 ALA A C 1
ATOM 757 O O . ALA A 1 98 ? -10.999 -1.533 -7.144 1.00 95.25 98 ALA A O 1
ATOM 758 N N . ASN A 1 99 ? -12.385 -1.474 -5.383 1.00 93.62 99 ASN A N 1
ATOM 759 C CA . ASN A 1 99 ? -13.438 -0.674 -6.016 1.00 93.62 99 ASN A CA 1
ATOM 760 C C . ASN A 1 99 ? -13.270 0.842 -5.792 1.00 93.62 99 ASN A C 1
ATOM 762 O O . ASN A 1 99 ? -14.102 1.636 -6.238 1.00 93.62 99 ASN A O 1
ATOM 766 N N . VAL A 1 100 ? -12.225 1.272 -5.072 1.00 91.12 100 VAL A N 1
ATOM 767 C CA . VAL A 1 100 ? -11.945 2.698 -4.866 1.00 91.12 100 VAL A CA 1
ATOM 768 C C . VAL A 1 100 ? -11.440 3.304 -6.171 1.00 91.12 100 VAL A C 1
ATOM 770 O O . VAL A 1 100 ? -10.455 2.842 -6.747 1.00 91.12 100 VAL A O 1
ATOM 773 N N . LYS A 1 101 ? -12.095 4.381 -6.613 1.00 87.19 101 LYS A N 1
ATOM 774 C CA . LYS A 1 101 ? -11.700 5.113 -7.819 1.00 87.19 101 LYS A CA 1
ATOM 775 C C . LYS A 1 101 ? -10.272 5.632 -7.705 1.00 87.19 101 LYS A C 1
ATOM 777 O O . LYS A 1 101 ? -9.894 6.232 -6.695 1.00 87.19 101 LYS A O 1
ATOM 782 N N . CYS A 1 102 ? -9.495 5.427 -8.763 1.00 82.31 102 CYS A N 1
ATOM 783 C CA . CYS A 1 102 ? -8.145 5.958 -8.847 1.00 82.31 102 CYS A CA 1
ATOM 784 C C . CYS A 1 102 ? -8.180 7.493 -8.868 1.00 82.31 102 CYS A C 1
ATOM 786 O O . CYS A 1 102 ? -9.001 8.100 -9.551 1.00 82.31 102 CYS A O 1
ATOM 788 N N . VAL A 1 103 ? -7.252 8.129 -8.150 1.00 78.94 103 VAL A N 1
ATOM 789 C CA . VAL A 1 103 ? -7.081 9.594 -8.187 1.00 78.94 103 VAL A CA 1
ATOM 790 C C . VAL A 1 103 ? -6.499 10.052 -9.532 1.00 78.94 103 VAL A C 1
ATOM 792 O O . VAL A 1 103 ? -6.623 11.221 -9.884 1.00 78.94 103 VAL A O 1
ATOM 795 N N . TRP A 1 104 ? -5.889 9.138 -10.295 1.00 81.69 104 TRP A N 1
ATOM 796 C CA . TRP A 1 104 ? -5.427 9.364 -11.664 1.00 81.69 104 TRP A CA 1
ATOM 797 C C . TRP A 1 104 ? -6.437 8.762 -12.650 1.00 81.69 104 TRP A C 1
ATOM 799 O O . TRP A 1 104 ? -6.428 7.541 -12.833 1.00 81.69 104 TRP A O 1
ATOM 809 N N . PRO A 1 105 ? -7.296 9.583 -13.287 1.00 81.12 105 PRO A N 1
ATOM 810 C CA . PRO A 1 105 ? -8.364 9.089 -14.160 1.00 81.12 105 PRO A CA 1
ATOM 811 C C . PRO A 1 105 ? -7.842 8.225 -15.310 1.00 81.12 105 PRO A C 1
ATOM 813 O O . PRO A 1 105 ? -8.446 7.212 -15.648 1.00 81.12 105 PRO A O 1
ATOM 816 N N . ASP A 1 106 ? -6.665 8.565 -15.842 1.00 84.12 106 ASP A N 1
ATOM 817 C CA . ASP A 1 106 ? -6.024 7.837 -16.944 1.00 84.12 106 ASP A CA 1
ATOM 818 C C . ASP A 1 106 ? -5.662 6.387 -16.583 1.00 84.12 106 ASP A C 1
ATOM 820 O O . ASP A 1 106 ? -5.467 5.563 -17.471 1.00 84.12 106 ASP A O 1
ATOM 824 N N . LEU A 1 107 ? -5.586 6.056 -15.288 1.00 79.38 107 LEU A N 1
ATOM 825 C CA . LEU A 1 107 ? -5.288 4.712 -14.790 1.00 79.38 107 LEU A CA 1
ATOM 826 C C . LEU A 1 107 ? -6.532 3.954 -14.299 1.00 79.38 107 LEU A C 1
ATOM 828 O O . LEU A 1 107 ? -6.444 2.744 -14.101 1.00 79.38 107 LEU A O 1
ATOM 832 N N . GLU A 1 108 ? -7.680 4.624 -14.121 1.00 76.75 108 GLU A N 1
ATOM 833 C CA . GLU A 1 108 ? -8.884 4.060 -13.477 1.00 76.75 108 GLU A CA 1
ATOM 834 C C . GLU A 1 108 ? -9.397 2.791 -14.178 1.00 76.75 108 GLU A C 1
ATOM 836 O O . GLU A 1 108 ? -9.886 1.881 -13.514 1.00 76.75 108 GLU A O 1
ATOM 841 N N . ASN A 1 109 ? -9.223 2.695 -15.499 1.00 85.12 109 ASN A N 1
ATOM 842 C CA . ASN A 1 109 ? -9.678 1.553 -16.301 1.00 85.12 109 ASN A CA 1
ATOM 843 C C . ASN A 1 109 ? -8.624 0.453 -16.498 1.00 85.12 109 ASN A C 1
ATOM 845 O O . ASN A 1 109 ? -8.937 -0.582 -17.078 1.00 85.12 109 ASN A O 1
ATOM 849 N N . PHE A 1 110 ? -7.382 0.674 -16.062 1.00 88.00 110 PHE A N 1
ATOM 850 C CA . PHE A 1 110 ? -6.281 -0.272 -16.270 1.00 88.00 110 PHE A CA 1
ATOM 851 C C . PHE A 1 110 ? -5.885 -0.987 -14.986 1.00 88.00 110 PHE A C 1
ATOM 853 O O . PHE A 1 110 ? -5.461 -2.138 -15.024 1.00 88.00 110 PHE A O 1
ATOM 860 N N . ILE A 1 111 ? -5.992 -0.298 -13.850 1.00 91.62 111 ILE A N 1
ATOM 861 C CA . ILE A 1 111 ? -5.512 -0.813 -12.576 1.00 91.62 111 ILE A CA 1
ATOM 862 C C . ILE A 1 111 ? -6.316 -0.227 -11.420 1.00 91.62 111 ILE A C 1
ATOM 864 O O . ILE A 1 111 ? -6.467 0.987 -11.267 1.00 91.62 111 ILE A O 1
ATOM 868 N N . SER A 1 112 ? -6.778 -1.105 -10.537 1.00 94.00 112 SER A N 1
ATOM 869 C CA . SER A 1 112 ? -7.245 -0.709 -9.222 1.00 94.00 112 SER A CA 1
ATOM 870 C C . SER A 1 112 ? -6.023 -0.381 -8.381 1.00 94.00 112 SER A C 1
ATOM 872 O O . SER A 1 112 ? -5.391 -1.262 -7.798 1.00 94.00 112 SER A O 1
ATOM 874 N N . TYR A 1 113 ? -5.635 0.891 -8.375 1.00 92.56 113 TYR A N 1
ATOM 875 C CA . TYR A 1 113 ? -4.360 1.299 -7.795 1.00 92.56 113 TYR A CA 1
ATOM 876 C C . TYR A 1 113 ? -4.242 0.939 -6.308 1.00 92.56 113 TYR A C 1
ATOM 878 O O . TYR A 1 113 ? -3.233 0.364 -5.904 1.00 92.56 113 TYR A O 1
ATOM 886 N N . LEU A 1 114 ? -5.268 1.237 -5.501 1.00 94.12 114 LEU A N 1
ATOM 887 C CA . LEU A 1 114 ? -5.239 0.944 -4.066 1.00 94.12 114 LEU A CA 1
ATOM 888 C C . LEU A 1 114 ? -5.242 -0.566 -3.804 1.00 94.12 114 LEU A C 1
ATOM 890 O O . LEU A 1 114 ? -4.387 -1.042 -3.061 1.00 94.12 114 LEU A O 1
ATOM 894 N N . GLY A 1 115 ? -6.142 -1.312 -4.455 1.00 96.06 115 GLY A N 1
ATOM 895 C CA . GLY A 1 115 ? -6.195 -2.767 -4.319 1.00 96.06 115 GLY A CA 1
ATOM 896 C C . GLY A 1 115 ? -4.880 -3.429 -4.731 1.00 96.06 115 GLY A C 1
ATOM 897 O O . GLY A 1 115 ? -4.343 -4.242 -3.993 1.00 96.06 115 GLY A O 1
ATOM 898 N N . THR A 1 116 ? -4.296 -3.021 -5.859 1.00 96.19 116 THR A N 1
ATOM 899 C CA . THR A 1 116 ? -3.021 -3.573 -6.352 1.00 96.19 116 THR A CA 1
ATOM 900 C C . THR A 1 116 ? -1.850 -3.242 -5.422 1.00 96.19 116 THR A C 1
ATOM 902 O O . THR A 1 116 ? -1.039 -4.116 -5.124 1.00 96.19 116 THR A O 1
ATOM 905 N N . LEU A 1 117 ? -1.768 -1.999 -4.927 1.00 95.88 117 LEU A N 1
ATOM 906 C CA . LEU A 1 117 ? -0.767 -1.568 -3.943 1.00 95.88 117 LEU A CA 1
ATOM 907 C C . LEU A 1 117 ? -0.827 -2.433 -2.677 1.00 95.88 117 LEU A C 1
ATOM 909 O O . LEU A 1 117 ? 0.199 -2.943 -2.230 1.00 95.88 117 LEU A O 1
ATOM 913 N N . GLU A 1 118 ? -2.016 -2.596 -2.103 1.00 97.75 118 GLU A N 1
ATOM 914 C CA . GLU A 1 118 ? -2.223 -3.347 -0.865 1.00 97.75 118 GLU A CA 1
ATOM 915 C C . GLU A 1 118 ? -1.924 -4.837 -1.033 1.00 97.75 118 GLU A C 1
ATOM 917 O O . GLU A 1 118 ? -1.179 -5.398 -0.227 1.00 97.75 118 GLU A O 1
ATOM 922 N N . THR A 1 119 ? -2.400 -5.458 -2.116 1.00 98.31 119 THR A N 1
ATOM 923 C CA . THR A 1 119 ? -2.094 -6.861 -2.430 1.00 98.31 119 THR A CA 1
ATOM 924 C C . THR A 1 119 ? -0.591 -7.073 -2.601 1.00 98.31 119 THR A C 1
ATOM 926 O O . THR A 1 119 ? -0.041 -8.020 -2.032 1.00 98.31 119 THR A O 1
ATOM 929 N N . LYS A 1 120 ? 0.115 -6.163 -3.293 1.00 97.75 120 LYS A N 1
ATOM 930 C CA . LYS A 1 120 ? 1.570 -6.285 -3.482 1.00 97.75 120 LYS A CA 1
ATOM 931 C C . LYS A 1 120 ? 2.305 -6.163 -2.150 1.00 97.75 120 LYS A C 1
ATOM 933 O O . LYS A 1 120 ? 3.243 -6.917 -1.900 1.00 97.75 120 LYS A O 1
ATOM 938 N N . ILE A 1 121 ? 1.853 -5.289 -1.246 1.00 97.88 121 ILE A N 1
ATOM 939 C CA . ILE A 1 121 ? 2.379 -5.235 0.128 1.00 97.88 121 ILE A CA 1
ATOM 940 C C . ILE A 1 121 ? 2.157 -6.567 0.845 1.00 97.88 121 ILE A C 1
ATOM 942 O O . ILE A 1 121 ? 3.108 -7.083 1.424 1.00 97.88 121 ILE A O 1
ATOM 946 N N . CYS A 1 122 ? 0.958 -7.155 0.795 1.00 98.31 122 CYS A N 1
ATOM 947 C CA . CYS A 1 122 ? 0.696 -8.454 1.421 1.00 98.31 122 CYS A CA 1
ATOM 948 C C . CYS A 1 122 ? 1.692 -9.519 0.939 1.00 98.31 122 CYS A C 1
ATOM 950 O O . CYS A 1 122 ? 2.357 -10.151 1.764 1.00 98.31 122 CYS A O 1
ATOM 952 N N . TRP A 1 123 ? 1.892 -9.640 -0.374 1.00 97.75 123 TRP A N 1
ATOM 953 C CA . TRP A 1 123 ? 2.851 -10.578 -0.962 1.00 97.75 123 TRP A CA 1
ATOM 954 C C . TRP A 1 123 ? 4.285 -10.331 -0.502 1.00 97.75 123 TRP A C 1
ATOM 956 O O . TRP A 1 123 ? 4.961 -11.261 -0.062 1.00 97.75 123 TRP A O 1
ATOM 966 N N . ARG A 1 124 ? 4.731 -9.072 -0.506 1.00 95.56 124 ARG A N 1
ATOM 967 C CA . ARG A 1 124 ? 6.055 -8.688 0.010 1.00 95.56 124 ARG A CA 1
ATOM 968 C C . ARG A 1 124 ? 6.233 -8.994 1.494 1.00 95.56 124 ARG A C 1
ATOM 970 O O . ARG A 1 124 ? 7.339 -9.264 1.946 1.00 95.56 124 ARG A O 1
ATOM 977 N N . ARG A 1 125 ? 5.142 -8.989 2.258 1.00 96.38 125 ARG A N 1
ATOM 978 C CA . ARG A 1 125 ? 5.107 -9.358 3.679 1.00 96.38 125 ARG A CA 1
ATOM 979 C C . ARG A 1 125 ? 4.917 -10.865 3.906 1.00 96.38 125 ARG A C 1
ATOM 981 O O . ARG A 1 125 ? 4.712 -11.292 5.049 1.00 96.38 125 ARG A O 1
ATOM 988 N N . GLY A 1 126 ? 4.999 -11.676 2.848 1.00 97.12 126 GLY A N 1
ATOM 989 C CA . GLY A 1 126 ? 4.844 -13.130 2.895 1.00 97.12 126 GLY A CA 1
ATOM 990 C C . GLY A 1 126 ? 3.408 -13.581 3.169 1.00 97.12 126 GLY A C 1
ATOM 991 O O . GLY A 1 126 ? 3.202 -14.641 3.752 1.00 97.12 126 GLY A O 1
ATOM 992 N N . ILE A 1 127 ? 2.421 -12.750 2.838 1.00 98.19 127 ILE A N 1
ATOM 993 C CA . ILE A 1 127 ? 0.987 -13.027 2.954 1.00 98.19 127 ILE A CA 1
ATOM 994 C C . ILE A 1 127 ? 0.440 -13.087 1.523 1.00 98.19 127 ILE A C 1
ATOM 996 O O . ILE A 1 127 ? -0.045 -12.097 0.979 1.00 98.19 127 ILE A O 1
ATOM 1000 N N . GLN A 1 128 ? 0.603 -14.240 0.877 1.00 96.81 128 GLN A N 1
ATOM 1001 C CA . GLN A 1 128 ? 0.232 -14.443 -0.526 1.00 96.81 128 GLN A CA 1
ATOM 1002 C C . GLN A 1 128 ? -1.279 -14.673 -0.648 1.00 96.81 128 GLN A C 1
ATOM 1004 O O . GLN A 1 128 ? -1.757 -15.804 -0.626 1.00 96.81 128 GLN A O 1
ATOM 1009 N N . ILE A 1 129 ? -2.035 -13.577 -0.699 1.00 97.69 129 ILE A N 1
ATOM 1010 C CA . ILE A 1 129 ? -3.481 -13.582 -0.948 1.00 97.69 129 ILE A CA 1
ATOM 1011 C C . ILE A 1 129 ? -3.762 -13.446 -2.443 1.00 97.69 129 ILE A C 1
ATOM 1013 O O . ILE A 1 129 ? -3.105 -12.669 -3.133 1.00 97.69 129 ILE A O 1
ATOM 1017 N N . GLU A 1 130 ? -4.769 -14.172 -2.913 1.00 97.88 130 GLU A N 1
ATOM 1018 C CA . GLU A 1 130 ? -5.312 -14.058 -4.267 1.00 97.88 130 GLU A CA 1
ATOM 1019 C C . GLU A 1 130 ? -6.542 -13.151 -4.241 1.00 97.88 130 GLU A C 1
ATOM 1021 O O . GLU A 1 130 ? -7.419 -13.339 -3.393 1.00 97.88 130 GLU A O 1
ATOM 1026 N N . ILE A 1 131 ? -6.593 -12.175 -5.149 1.00 98.06 131 ILE A N 1
ATOM 1027 C CA . ILE A 1 131 ? -7.690 -11.210 -5.266 1.00 98.06 131 ILE A CA 1
ATOM 1028 C C . ILE A 1 131 ? -8.432 -11.465 -6.571 1.00 98.06 131 ILE A C 1
ATOM 1030 O O . ILE A 1 131 ? -7.872 -11.294 -7.652 1.00 98.06 131 ILE A O 1
ATOM 1034 N N . ASP A 1 132 ? -9.707 -11.825 -6.470 1.00 96.69 132 ASP A N 1
ATOM 1035 C CA . ASP A 1 132 ? -10.585 -11.964 -7.631 1.00 96.69 132 ASP A CA 1
ATOM 1036 C C . ASP A 1 132 ? -11.170 -10.597 -8.019 1.00 96.69 132 ASP A C 1
ATOM 1038 O O . ASP A 1 132 ? -12.249 -10.197 -7.576 1.00 96.69 132 ASP A O 1
ATOM 1042 N N . HIS A 1 133 ? -10.403 -9.818 -8.787 1.00 95.88 133 HIS A N 1
ATOM 1043 C CA . HIS A 1 133 ? -10.848 -8.529 -9.311 1.00 95.88 133 HIS A CA 1
ATOM 1044 C C . HIS A 1 133 ? -10.185 -8.223 -10.664 1.00 95.88 133 HIS A C 1
ATOM 1046 O O . HIS A 1 133 ? -8.956 -8.236 -10.750 1.00 95.88 133 HIS A O 1
ATOM 1052 N N . PRO A 1 134 ? -10.943 -7.844 -11.714 1.00 94.88 134 PRO A N 1
ATOM 1053 C CA . PRO A 1 134 ? -10.414 -7.697 -13.077 1.00 94.88 134 PRO A CA 1
ATOM 1054 C C . PRO A 1 134 ? -9.330 -6.619 -13.223 1.00 94.88 134 PRO A C 1
ATOM 1056 O O . PRO A 1 134 ? -8.540 -6.662 -14.157 1.00 94.88 134 PRO A O 1
ATOM 1059 N N . LEU A 1 135 ? -9.292 -5.648 -12.306 1.00 95.19 135 LEU A N 1
ATOM 1060 C CA . LEU A 1 135 ? -8.296 -4.570 -12.290 1.00 95.19 135 LEU A CA 1
ATO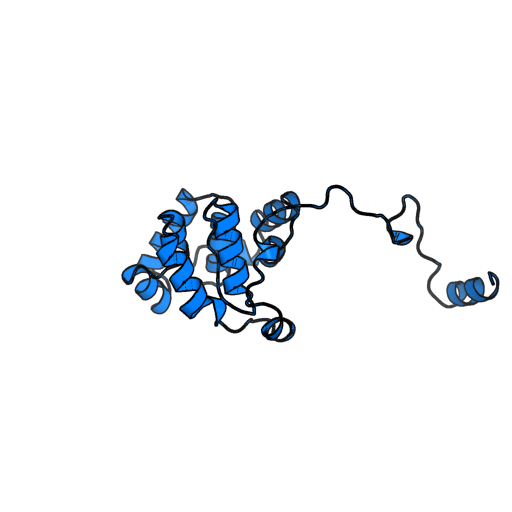M 1061 C C . LEU A 1 135 ? -7.181 -4.771 -11.249 1.00 95.19 135 LEU A C 1
ATOM 1063 O O . LEU A 1 135 ? -6.424 -3.837 -10.996 1.00 95.19 135 LEU A O 1
ATOM 1067 N N . VAL A 1 136 ? -7.096 -5.934 -10.596 1.00 96.25 136 VAL A N 1
ATOM 1068 C CA . VAL A 1 136 ? -5.976 -6.278 -9.703 1.00 96.25 136 VAL A CA 1
ATOM 1069 C C . VAL A 1 136 ? -5.127 -7.349 -10.398 1.00 96.25 136 VAL A C 1
ATOM 1071 O O . VAL A 1 136 ? -5.444 -8.532 -10.314 1.00 96.25 136 VAL A O 1
ATOM 1074 N N . PRO A 1 137 ? -4.063 -6.962 -11.124 1.00 94.81 137 PRO A N 1
ATOM 1075 C CA . PRO A 1 137 ? -3.241 -7.907 -11.872 1.00 94.81 137 PRO A CA 1
ATOM 1076 C C . PRO A 1 137 ? -2.346 -8.715 -10.924 1.00 94.81 137 PRO A C 1
ATOM 1078 O O . PRO A 1 137 ? -1.314 -8.229 -10.454 1.00 94.81 137 PRO A O 1
ATOM 1081 N N . MET A 1 138 ? -2.729 -9.966 -10.653 1.00 96.12 138 MET A N 1
ATOM 1082 C CA . MET A 1 138 ? -1.990 -10.854 -9.742 1.00 96.12 138 MET A CA 1
ATOM 1083 C C . MET A 1 138 ? -0.549 -11.130 -10.198 1.00 96.12 138 MET A C 1
ATOM 1085 O O . MET A 1 138 ? 0.340 -11.338 -9.375 1.00 96.12 138 MET A O 1
ATOM 1089 N N . GLU A 1 139 ? -0.288 -11.027 -11.500 1.00 93.25 139 GLU A N 1
ATOM 1090 C CA . GLU A 1 139 ? 1.040 -11.153 -12.112 1.00 93.25 139 GLU A CA 1
ATOM 1091 C C . GLU A 1 139 ? 2.036 -10.095 -11.613 1.00 93.25 139 GLU A C 1
ATOM 1093 O O . GLU A 1 139 ? 3.238 -10.345 -11.631 1.00 93.25 139 GLU A O 1
ATOM 1098 N N . LEU A 1 140 ? 1.557 -8.944 -11.117 1.00 93.12 140 LEU A N 1
ATOM 1099 C CA . LEU A 1 140 ? 2.410 -7.891 -10.558 1.00 93.12 140 LEU A CA 1
ATOM 1100 C C . LEU A 1 140 ? 2.788 -8.122 -9.091 1.00 93.12 140 LEU A C 1
ATOM 1102 O O . LEU A 1 140 ? 3.595 -7.366 -8.556 1.00 93.12 140 LEU A O 1
ATOM 1106 N N . MET A 1 141 ? 2.183 -9.083 -8.393 1.00 95.81 141 MET A N 1
ATOM 1107 C CA . MET A 1 141 ? 2.425 -9.283 -6.962 1.00 95.81 141 MET A CA 1
ATOM 1108 C C . MET A 1 141 ? 3.822 -9.815 -6.609 1.00 95.81 141 MET A C 1
ATOM 1110 O O . MET A 1 141 ? 4.429 -9.281 -5.671 1.00 95.81 141 MET A O 1
ATOM 1114 N N . PRO A 1 142 ? 4.366 -10.841 -7.295 1.00 94.00 142 PRO A N 1
ATOM 1115 C CA . PRO A 1 142 ? 5.727 -11.287 -7.028 1.00 94.00 142 PRO A CA 1
ATOM 1116 C C . PRO A 1 142 ? 6.747 -10.232 -7.475 1.00 94.00 142 PRO A C 1
ATOM 1118 O O . PRO A 1 142 ? 6.674 -9.712 -8.579 1.00 94.00 142 PRO A O 1
ATOM 1121 N N . VAL A 1 143 ? 7.754 -9.959 -6.640 1.00 89.00 143 VAL A N 1
ATOM 1122 C CA . VAL A 1 143 ? 8.931 -9.179 -7.055 1.00 89.00 143 VAL A CA 1
ATOM 1123 C C . VAL A 1 143 ? 9.906 -10.140 -7.722 1.00 89.00 143 VAL A C 1
ATOM 1125 O O . VAL A 1 143 ? 10.689 -10.812 -7.050 1.00 89.00 143 VAL A O 1
ATOM 1128 N N . LYS A 1 144 ? 9.801 -10.259 -9.045 1.00 87.94 144 LYS A N 1
ATOM 1129 C CA . LYS A 1 144 ? 10.614 -11.170 -9.852 1.00 87.94 144 LYS A CA 1
ATOM 1130 C C . LYS A 1 144 ? 11.263 -10.397 -11.007 1.00 87.94 144 LYS A C 1
ATOM 1132 O O . LYS A 1 144 ? 10.685 -10.349 -12.091 1.00 87.94 144 LYS A O 1
ATOM 1137 N N . PRO A 1 145 ? 12.441 -9.782 -10.788 1.00 84.44 145 PRO A N 1
ATOM 1138 C CA . PRO A 1 145 ? 13.189 -9.156 -11.871 1.00 84.44 145 PRO A CA 1
ATOM 1139 C C . PRO A 1 145 ? 13.480 -10.164 -12.990 1.00 84.44 145 PRO A C 1
ATOM 1141 O O . PRO A 1 145 ? 13.622 -11.360 -12.728 1.00 84.44 145 PRO A O 1
ATOM 1144 N N . LEU A 1 146 ? 13.613 -9.674 -14.223 1.00 82.56 146 LEU A N 1
ATOM 1145 C CA . LEU A 1 146 ? 14.149 -10.479 -15.320 1.00 82.56 146 LEU A CA 1
ATOM 1146 C C . LEU A 1 146 ? 15.617 -10.840 -15.054 1.00 82.56 146 LEU A C 1
ATOM 1148 O O . LEU A 1 146 ? 16.360 -10.032 -14.490 1.00 82.56 146 LEU A O 1
ATOM 1152 N N . ASP A 1 147 ? 16.029 -12.026 -15.507 1.00 83.25 147 ASP A N 1
ATOM 1153 C CA . ASP A 1 147 ? 17.418 -12.497 -15.400 1.00 83.25 147 ASP A CA 1
ATOM 1154 C C . ASP A 1 147 ? 18.383 -11.580 -16.165 1.00 83.25 147 ASP A C 1
ATOM 1156 O O . ASP A 1 147 ? 19.498 -11.312 -15.716 1.00 83.25 147 ASP A O 1
ATOM 1160 N N . HIS A 1 148 ? 17.934 -11.060 -17.310 1.00 82.38 148 HIS A N 1
ATOM 1161 C CA . HIS A 1 148 ? 18.638 -10.054 -18.090 1.00 82.38 148 HIS A CA 1
ATOM 1162 C C . HIS A 1 148 ? 17.647 -9.074 -18.727 1.00 82.38 148 HIS A C 1
ATOM 1164 O O . HIS A 1 148 ? 16.501 -9.418 -19.019 1.00 82.38 148 HIS A O 1
ATOM 1170 N N . TYR A 1 149 ? 18.104 -7.844 -18.948 1.00 79.50 149 TYR A N 1
ATOM 1171 C CA . TYR A 1 149 ? 17.401 -6.859 -19.765 1.00 79.50 149 TYR A CA 1
ATOM 1172 C C . TYR A 1 149 ? 18.206 -6.674 -21.046 1.00 79.50 149 TYR A C 1
ATOM 1174 O O . TYR A 1 149 ? 19.405 -6.407 -20.985 1.00 79.50 149 TYR A O 1
ATOM 1182 N N . ASP A 1 150 ? 17.566 -6.838 -22.200 1.00 80.06 150 ASP A N 1
ATOM 1183 C CA . ASP A 1 150 ? 18.212 -6.556 -23.477 1.00 80.06 150 ASP A CA 1
ATOM 1184 C C . ASP A 1 150 ? 18.357 -5.039 -23.662 1.00 80.06 150 ASP A C 1
ATOM 1186 O O . ASP A 1 150 ? 17.372 -4.297 -23.594 1.00 80.06 150 ASP A O 1
ATOM 1190 N N . ASP A 1 151 ? 19.568 -4.568 -23.969 1.00 76.00 151 ASP A N 1
ATOM 1191 C CA . ASP A 1 151 ? 19.823 -3.186 -24.401 1.00 76.00 151 ASP A CA 1
ATOM 1192 C C . ASP A 1 151 ? 19.370 -3.001 -25.861 1.00 76.00 151 ASP A C 1
ATOM 1194 O O . ASP A 1 151 ? 20.158 -2.751 -26.779 1.00 76.00 151 ASP A O 1
ATOM 1198 N N . VAL A 1 152 ? 18.067 -3.173 -26.096 1.00 79.62 152 VAL A N 1
ATOM 1199 C CA . VAL A 1 152 ? 17.455 -3.157 -27.436 1.00 79.62 152 VAL A CA 1
ATOM 1200 C C . VAL A 1 152 ? 17.501 -1.777 -28.087 1.00 79.62 152 VAL A C 1
ATOM 1202 O O . VAL A 1 152 ? 17.385 -1.660 -29.307 1.00 79.62 152 VAL A O 1
ATOM 1205 N N . TYR A 1 153 ? 17.681 -0.725 -27.290 1.00 80.69 153 TYR A N 1
ATOM 1206 C CA . TYR A 1 153 ? 17.704 0.643 -27.778 1.00 80.69 153 TYR A CA 1
ATOM 1207 C C . TYR A 1 153 ? 19.124 1.185 -27.865 1.00 80.69 153 TYR A C 1
ATOM 1209 O O . TYR A 1 153 ? 19.876 1.158 -26.893 1.00 80.69 153 TYR A O 1
ATOM 1217 N N . ASP A 1 154 ? 19.460 1.781 -29.011 1.00 82.75 154 ASP A N 1
ATOM 1218 C CA . ASP A 1 154 ? 20.786 2.359 -29.241 1.00 82.75 154 ASP A CA 1
ATOM 1219 C C . ASP A 1 154 ? 21.187 3.385 -28.175 1.00 82.75 154 ASP A C 1
ATOM 1221 O O . ASP A 1 154 ? 22.359 3.450 -27.820 1.00 82.75 154 ASP A O 1
ATOM 1225 N N . PHE A 1 155 ? 20.229 4.138 -27.622 1.00 84.12 155 PHE A N 1
ATOM 1226 C CA . PHE A 1 155 ? 20.492 5.149 -26.593 1.00 84.12 155 PHE A CA 1
ATOM 1227 C C . PHE A 1 155 ? 20.857 4.585 -25.216 1.00 84.12 155 PHE A C 1
ATOM 1229 O O . PHE A 1 155 ? 21.325 5.338 -24.366 1.00 84.12 155 PHE A O 1
ATOM 1236 N N . LEU A 1 156 ? 20.642 3.288 -24.989 1.00 82.69 156 LEU A N 1
ATOM 1237 C CA . LEU A 1 156 ? 21.068 2.598 -23.771 1.00 82.69 156 LEU A CA 1
ATOM 1238 C C . LEU A 1 156 ? 22.493 2.043 -23.897 1.00 82.69 156 LEU A C 1
ATOM 1240 O O . LEU A 1 156 ? 23.118 1.729 -22.887 1.00 82.69 156 LEU A O 1
ATOM 1244 N N . LYS A 1 157 ? 23.039 1.957 -25.119 1.00 84.56 157 LYS A N 1
ATOM 1245 C CA . LYS A 1 157 ? 24.371 1.393 -25.355 1.00 84.56 157 LYS A CA 1
ATOM 1246 C C . LYS A 1 157 ? 25.467 2.315 -24.796 1.00 84.56 157 LYS A C 1
ATOM 1248 O O . LYS A 1 157 ? 25.407 3.534 -25.000 1.00 84.56 157 LYS A O 1
ATOM 1253 N N . PRO A 1 158 ? 26.518 1.762 -24.159 1.00 83.69 158 PRO A N 1
ATOM 1254 C CA . PRO A 1 158 ? 27.660 2.546 -23.701 1.00 83.69 158 PRO A CA 1
ATOM 1255 C C . PRO A 1 158 ? 28.262 3.399 -24.824 1.00 83.69 158 PRO A C 1
ATOM 1257 O O . PRO A 1 158 ? 28.541 2.905 -25.916 1.00 83.69 158 PRO A O 1
ATOM 1260 N N . GLY A 1 159 ? 28.479 4.687 -24.552 1.00 84.75 159 GLY A N 1
ATOM 1261 C CA . GLY A 1 159 ? 29.076 5.618 -25.515 1.00 84.75 159 GLY A CA 1
ATOM 1262 C C . GLY A 1 159 ? 28.114 6.175 -26.568 1.00 84.75 159 GLY A C 1
ATOM 1263 O O . GLY A 1 159 ? 28.565 6.885 -27.468 1.00 84.75 159 GLY A O 1
ATOM 1264 N N . TRP A 1 160 ? 26.808 5.906 -26.473 1.00 87.69 160 TRP A N 1
ATOM 1265 C CA . TRP A 1 160 ? 25.838 6.574 -27.334 1.00 87.69 160 TRP A CA 1
ATOM 1266 C C . TRP A 1 160 ? 25.818 8.087 -27.086 1.00 87.69 160 TRP A C 1
ATOM 1268 O O . TRP A 1 160 ? 25.806 8.558 -25.948 1.00 87.69 160 TRP A O 1
ATOM 1278 N N . VAL A 1 161 ? 25.783 8.856 -28.175 1.00 84.12 161 VAL A N 1
ATOM 1279 C CA . VAL A 1 161 ? 25.655 10.316 -28.154 1.00 84.12 161 VAL A CA 1
ATOM 1280 C C . VAL A 1 161 ? 24.385 10.680 -28.918 1.00 84.12 161 VAL A C 1
ATOM 1282 O O . VAL A 1 161 ? 24.197 10.181 -30.034 1.00 84.12 161 VAL A O 1
ATOM 1285 N N . PRO A 1 162 ? 23.512 11.546 -28.370 1.00 82.75 162 PRO A N 1
ATOM 1286 C CA . PRO A 1 162 ? 22.313 11.952 -29.078 1.00 82.75 162 PRO A CA 1
ATOM 1287 C C . PRO A 1 162 ? 22.665 12.611 -30.412 1.00 82.75 162 PRO A C 1
ATOM 1289 O O . PRO A 1 162 ? 23.632 13.376 -30.488 1.00 82.75 162 PRO A O 1
ATOM 1292 N N . PRO A 1 163 ? 21.885 12.356 -31.478 1.00 80.19 163 PRO A N 1
ATOM 1293 C CA . PRO A 1 163 ? 22.096 13.038 -32.741 1.00 80.19 163 PRO A CA 1
ATOM 1294 C C . PRO A 1 163 ? 21.975 14.557 -32.535 1.00 80.19 163 PRO A C 1
ATOM 1296 O O . PRO A 1 163 ? 21.163 14.996 -31.711 1.00 80.19 163 PRO A O 1
ATOM 1299 N N . PRO A 1 164 ? 22.744 15.372 -33.285 1.00 78.25 164 PRO A N 1
ATOM 1300 C CA . PRO A 1 164 ? 22.679 16.822 -33.166 1.00 78.25 164 PRO A CA 1
ATOM 1301 C C . PRO A 1 164 ? 21.228 17.297 -33.293 1.00 78.25 164 PRO A C 1
ATOM 1303 O O . PRO A 1 164 ? 20.496 16.857 -34.185 1.00 78.25 164 PRO A O 1
ATOM 1306 N N . GLN A 1 165 ? 20.793 18.175 -32.393 1.00 79.38 165 GLN A N 1
ATOM 1307 C CA . GLN A 1 165 ? 19.454 18.760 -32.445 1.00 79.38 165 GLN A CA 1
ATOM 1308 C C . GLN A 1 165 ? 19.464 20.072 -33.251 1.00 79.38 165 GLN A C 1
ATOM 1310 O O . GLN A 1 165 ? 20.511 20.680 -33.469 1.00 79.38 165 GLN A O 1
ATOM 1315 N N . GLY A 1 166 ? 18.296 20.510 -33.731 1.00 74.81 166 GLY A N 1
ATOM 1316 C CA . GLY A 1 166 ? 18.153 21.746 -34.517 1.00 74.81 166 GLY A CA 1
ATOM 1317 C C . GLY A 1 166 ? 18.400 21.590 -36.026 1.00 74.81 166 GLY A C 1
ATOM 1318 O O . GLY A 1 166 ? 18.495 20.479 -36.549 1.00 74.81 166 GLY A O 1
ATOM 1319 N N . LEU A 1 167 ? 18.457 22.718 -36.747 1.00 69.00 167 LEU A N 1
ATOM 1320 C CA . LEU A 1 167 ? 18.540 22.758 -38.219 1.00 69.00 167 LEU A CA 1
ATOM 1321 C C . LEU A 1 167 ? 19.748 21.977 -38.761 1.00 69.00 167 LEU A C 1
ATOM 1323 O O . LEU A 1 167 ? 19.591 21.156 -39.660 1.00 69.00 167 LEU A O 1
ATOM 1327 N N . ILE A 1 168 ? 20.921 22.147 -38.146 1.00 67.19 168 ILE A N 1
ATOM 1328 C CA . ILE A 1 168 ? 22.173 21.473 -38.537 1.00 67.19 168 ILE A CA 1
ATOM 1329 C C . ILE A 1 168 ? 22.042 19.942 -38.417 1.00 67.19 168 ILE A C 1
ATOM 1331 O O . ILE A 1 168 ? 22.503 19.199 -39.282 1.00 67.19 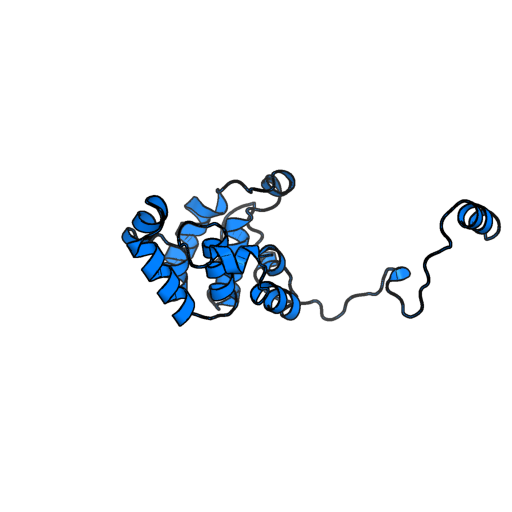168 ILE A O 1
ATOM 1335 N N . GLY A 1 169 ? 21.338 19.462 -37.390 1.00 65.25 169 GLY A N 1
ATOM 1336 C CA . GLY A 1 169 ? 21.088 18.039 -37.163 1.00 65.25 169 GLY A CA 1
ATOM 1337 C C . GLY A 1 169 ? 19.984 17.409 -38.016 1.00 65.25 169 GLY A C 1
ATOM 1338 O O . GLY A 1 169 ? 19.881 16.183 -38.105 1.00 65.25 169 GLY A O 1
ATOM 1339 N N . ARG A 1 170 ? 19.125 18.224 -38.640 1.00 64.38 170 ARG A N 1
ATOM 1340 C CA . ARG A 1 170 ? 18.158 17.755 -39.650 1.00 64.38 170 ARG A CA 1
ATOM 1341 C C . ARG A 1 170 ? 18.839 17.591 -41.006 1.00 64.38 170 ARG A C 1
ATOM 1343 O O . ARG A 1 170 ? 18.613 16.583 -41.663 1.00 64.38 170 ARG A O 1
ATOM 1350 N N . VAL A 1 171 ? 19.718 18.527 -41.368 1.00 66.75 171 VAL A N 1
ATOM 1351 C CA . VAL A 1 171 ? 20.468 18.502 -42.632 1.00 66.75 171 VAL A CA 1
ATOM 1352 C C . VAL A 1 171 ? 21.452 17.328 -42.669 1.00 66.75 171 VAL A C 1
ATOM 1354 O O . VAL A 1 171 ? 21.494 16.600 -43.653 1.00 66.75 171 VAL A O 1
ATOM 1357 N N . SER A 1 172 ? 22.176 17.056 -41.579 1.00 63.19 172 SER A N 1
ATOM 1358 C CA . SER A 1 172 ? 23.133 15.937 -41.523 1.00 63.19 172 SER A CA 1
ATOM 1359 C C . SER A 1 172 ? 22.497 14.542 -41.637 1.00 63.19 172 SER A C 1
ATOM 1361 O O . SER A 1 172 ? 23.172 13.601 -42.051 1.00 63.19 172 SER A O 1
ATOM 1363 N N . ARG A 1 173 ? 21.204 14.392 -41.312 1.00 63.78 173 ARG A N 1
ATOM 1364 C CA . ARG A 1 173 ? 20.456 13.132 -41.481 1.00 63.78 173 ARG A CA 1
ATOM 1365 C C . ARG A 1 173 ? 20.078 12.843 -42.932 1.00 63.78 173 ARG A C 1
ATOM 1367 O O . ARG A 1 173 ? 19.972 11.679 -43.290 1.00 63.78 173 ARG A O 1
ATOM 1374 N N . TRP A 1 174 ? 19.918 13.871 -43.764 1.00 60.38 174 TRP A N 1
ATOM 1375 C CA . TRP A 1 174 ? 19.619 13.702 -45.191 1.00 60.38 174 TRP A CA 1
ATOM 1376 C C . TRP A 1 174 ? 20.825 13.240 -46.016 1.00 60.38 174 TRP A C 1
ATOM 1378 O O . TRP A 1 174 ? 20.635 12.618 -47.050 1.00 60.38 174 TRP A O 1
ATOM 1388 N N . PHE A 1 175 ? 22.052 13.487 -45.549 1.00 62.16 175 PHE A N 1
ATOM 1389 C CA . PHE A 1 175 ? 23.287 13.082 -46.240 1.00 62.16 175 PHE A CA 1
ATOM 1390 C C . PHE A 1 175 ? 23.841 11.712 -45.805 1.00 62.16 175 PHE A C 1
ATOM 1392 O O . PHE A 1 175 ? 24.893 11.304 -46.285 1.00 62.16 175 PHE A O 1
ATOM 1399 N N . LYS A 1 176 ? 23.180 11.022 -44.864 1.00 56.97 176 LYS A N 1
ATOM 1400 C CA . LYS A 1 176 ? 23.583 9.695 -44.354 1.00 56.97 176 LYS A CA 1
ATOM 1401 C C . LYS A 1 176 ? 22.700 8.539 -44.859 1.00 56.97 176 LYS A C 1
ATOM 1403 O O . LYS A 1 176 ? 22.794 7.446 -44.308 1.00 56.97 176 LYS A O 1
ATOM 1408 N N . THR A 1 177 ? 21.850 8.783 -45.859 1.00 47.16 177 THR A N 1
ATOM 1409 C CA . THR A 1 177 ? 21.124 7.733 -46.607 1.00 47.16 177 THR A CA 1
ATOM 1410 C C . THR A 1 177 ? 21.822 7.524 -47.940 1.00 47.16 177 THR A C 1
ATOM 1412 O O . THR A 1 177 ? 21.951 6.354 -48.351 1.00 47.16 177 THR A O 1
#

pLDDT: mean 90.96, std 9.87, range [47.16, 98.81]

Organism: Burkholderia cepacia (NCBI:txid292)

Sequence (177 aa):
MLCAILSDNESVIEAAARMETSALLNGRNDPKSAAAFQYRFQLAIMGKDQELEACIEEVRKKGTKADRQAISNGEYFFSLLLARDAAGLRALIEKRHANVKCVWPDLENFISYLGTLETKICWRRGIQIEIDHPLVPMELMPVKPLDHYDDVYDFLKPGWVPPPQGLIGRVSRWFKT

Radius of gyration: 21.13 Å; chains: 1; bounding box: 44×37×65 Å

Secondary structure (DSSP, 8-state):
-GGGGGSS-HHHHHHHHH---HHHHHHTTSTTSHHHHHHHHHHHHHT-HHHHHHHHHHHHHHS-HHHHHHHHTT--HHHHHHTT-HHHHHHHHHHTGGGSPPSSGGGTTT--HHHHHHHHHHHHTT-------TTS-GGGSS----S-----SGGGSTT--PPPPSHHHHHHHHTT-

Foldseek 3Di:
DLVLLLALDPVSNLVVLPDDDPVLVVPCPQLADPSVVSVLLSCLLVVVLVVNVVSLVCCCVHYDPVSVVCVVVVQHLSSCLSVLVLVSNQCSLQVPQLPDADPDVVCRVQASVRSQSSCLSCVSSVSNHDHPDPRNPSVSNHSDDDPDDDPPDQCSDPPDDDQDDDPVSVVVVVVPD

InterPro domains:
  IPR029074 Immunity protein 49 [PF15575] (2-140)